Protein AF-A0A1I2TY85-F1 (afdb_monomer)

Foldseek 3Di:
DDPDDDLLQLLLLLQLVVPPDPVPLVVSSLVSLLVQLLLQLLVVVLVVLVVCVVVVHDDPPLPPDPCVVVVSVVSSVVSSVVSQVVYDHSVRSVPDDDDPVSSVSSNVSNVVSVVVSVVVVVVSVVVVVVD

Radius of gyration: 17.18 Å; Cα contacts (8 Å, |Δi|>4): 96; chains: 1; bounding box: 38×29×48 Å

Secondary structure (DSSP, 8-state):
------HHHHHHHHHHHHH--SS-HHHHHHHHHHHHHHHHHHHHHHHHHHHHHHTTPPPP-TTS-THHHHHHHHHHHHHHHHHHHHS--HHHHHH----HHHHHHHHHHHHHHHHHHHHHHHHHHHHHTT-

Mean predicted aligned error: 5.87 Å

Structure (mmCIF, N/CA/C/O backbone):
data_AF-A0A1I2TY85-F1
#
_entry.id   AF-A0A1I2TY85-F1
#
loop_
_atom_site.group_PDB
_atom_site.id
_atom_site.type_symbol
_atom_site.label_atom_id
_atom_site.label_alt_id
_atom_site.label_comp_id
_atom_site.label_asym_id
_atom_site.label_entity_id
_atom_site.label_seq_id
_atom_site.pdbx_PDB_ins_code
_atom_site.Cartn_x
_atom_site.Cartn_y
_atom_site.Cartn_z
_atom_site.occupancy
_atom_site.B_iso_or_equiv
_atom_site.auth_seq_id
_atom_site.auth_comp_id
_atom_site.auth_asym_id
_atom_site.auth_atom_id
_atom_site.pdbx_PDB_model_num
ATOM 1 N N . MET A 1 1 ? 16.298 -5.785 -17.168 1.00 49.59 1 MET A N 1
ATOM 2 C CA . MET A 1 1 ? 15.625 -7.013 -16.697 1.00 49.59 1 MET A CA 1
ATOM 3 C C . MET A 1 1 ? 15.978 -7.204 -15.230 1.00 49.59 1 MET A C 1
ATOM 5 O O . MET A 1 1 ? 17.106 -7.593 -14.942 1.00 49.59 1 MET A O 1
ATOM 9 N N . ILE A 1 2 ? 15.108 -6.792 -14.307 1.00 52.75 2 ILE A N 1
ATOM 10 C CA . ILE A 1 2 ? 15.434 -6.792 -12.871 1.00 52.75 2 ILE A CA 1
ATOM 11 C C . ILE A 1 2 ? 15.099 -8.158 -12.255 1.00 52.75 2 ILE A C 1
ATOM 13 O O . ILE A 1 2 ? 14.057 -8.741 -12.535 1.00 52.75 2 ILE A O 1
ATOM 17 N N . ARG A 1 3 ? 16.049 -8.644 -11.448 1.00 54.44 3 ARG A N 1
ATOM 18 C CA . ARG A 1 3 ? 16.032 -9.851 -10.606 1.00 54.44 3 ARG A CA 1
ATOM 19 C C . ARG A 1 3 ? 14.886 -9.812 -9.584 1.00 54.44 3 ARG A C 1
ATOM 21 O O . ARG A 1 3 ? 14.656 -8.759 -9.004 1.00 54.44 3 ARG A O 1
ATOM 28 N N . ASP A 1 4 ? 14.255 -10.965 -9.349 1.00 71.25 4 ASP A N 1
ATOM 29 C CA . ASP A 1 4 ? 13.349 -11.324 -8.242 1.00 71.25 4 ASP A CA 1
ATOM 30 C C . ASP A 1 4 ? 12.819 -10.161 -7.383 1.00 71.25 4 ASP A C 1
ATOM 32 O O . ASP A 1 4 ? 13.296 -9.900 -6.277 1.00 71.25 4 ASP A O 1
ATOM 36 N N . LEU A 1 5 ? 11.783 -9.480 -7.879 1.00 83.62 5 LEU A N 1
ATOM 37 C CA . LEU A 1 5 ? 11.022 -8.530 -7.071 1.00 83.62 5 LEU A CA 1
ATOM 38 C C . LEU A 1 5 ? 10.302 -9.273 -5.942 1.00 83.62 5 LEU A C 1
ATOM 40 O O . LEU A 1 5 ? 9.689 -10.326 -6.155 1.00 83.62 5 LEU A O 1
ATOM 44 N N . ASN A 1 6 ? 10.304 -8.698 -4.737 1.00 91.69 6 ASN A N 1
ATOM 45 C CA . ASN A 1 6 ? 9.428 -9.198 -3.684 1.00 91.69 6 ASN A CA 1
ATOM 46 C C . ASN A 1 6 ? 7.951 -8.997 -4.092 1.00 91.69 6 ASN A C 1
ATOM 48 O O . ASN A 1 6 ? 7.624 -8.249 -5.015 1.00 91.69 6 ASN A O 1
ATOM 52 N N . LYS A 1 7 ? 7.024 -9.677 -3.408 1.00 93.69 7 LYS A N 1
ATOM 53 C CA . LYS A 1 7 ? 5.601 -9.649 -3.793 1.00 93.69 7 LYS A CA 1
ATOM 54 C C . LYS A 1 7 ? 5.009 -8.236 -3.782 1.00 93.69 7 LYS A C 1
ATOM 56 O O . LYS A 1 7 ? 4.156 -7.951 -4.615 1.00 93.69 7 LYS A O 1
ATOM 61 N N . LEU A 1 8 ? 5.433 -7.378 -2.852 1.00 93.75 8 LEU A N 1
ATOM 62 C CA . LEU A 1 8 ? 4.938 -6.007 -2.739 1.00 93.75 8 LEU A CA 1
ATOM 63 C C . LEU A 1 8 ? 5.457 -5.134 -3.883 1.00 93.75 8 LEU A C 1
ATOM 65 O O . LEU A 1 8 ? 4.660 -4.485 -4.553 1.00 93.75 8 LEU A O 1
ATOM 69 N N . ASP A 1 9 ? 6.753 -5.196 -4.168 1.00 94.44 9 ASP A N 1
ATOM 70 C CA . ASP A 1 9 ? 7.376 -4.495 -5.288 1.00 94.44 9 ASP A CA 1
ATOM 71 C C . ASP A 1 9 ? 6.804 -4.958 -6.628 1.00 94.44 9 ASP A C 1
ATOM 73 O O . ASP A 1 9 ? 6.523 -4.133 -7.492 1.00 94.44 9 ASP A O 1
ATOM 77 N N . LEU A 1 10 ? 6.541 -6.259 -6.785 1.00 95.44 10 LEU A N 1
ATOM 78 C CA . LEU A 1 10 ? 5.891 -6.807 -7.974 1.00 95.44 10 LEU A CA 1
ATOM 79 C C . LEU A 1 10 ? 4.473 -6.245 -8.158 1.00 95.44 10 LEU A C 1
ATOM 81 O O . LEU A 1 10 ? 4.086 -5.883 -9.269 1.00 95.44 10 LEU A O 1
ATOM 85 N N . MET A 1 11 ? 3.693 -6.162 -7.077 1.00 96.50 11 MET A N 1
ATOM 86 C CA . MET A 1 11 ? 2.360 -5.556 -7.105 1.00 96.50 11 MET A CA 1
ATOM 87 C C . MET A 1 11 ? 2.429 -4.065 -7.460 1.00 96.50 11 MET A C 1
ATOM 89 O O . MET A 1 11 ? 1.667 -3.615 -8.316 1.00 96.50 11 MET A O 1
ATOM 93 N N . ILE A 1 12 ? 3.350 -3.315 -6.846 1.00 95.44 12 ILE A N 1
ATOM 94 C CA . ILE A 1 12 ? 3.554 -1.883 -7.104 1.00 95.44 12 ILE A CA 1
ATOM 95 C C . ILE A 1 12 ? 3.975 -1.662 -8.555 1.00 95.44 12 ILE A C 1
ATOM 97 O O . ILE A 1 12 ? 3.338 -0.878 -9.249 1.00 95.44 12 ILE A O 1
ATOM 101 N N . ALA A 1 13 ? 4.987 -2.375 -9.041 1.00 94.81 13 ALA A N 1
ATOM 102 C CA . ALA A 1 13 ? 5.480 -2.251 -10.408 1.00 94.81 13 ALA A CA 1
ATOM 103 C C . ALA A 1 13 ? 4.396 -2.585 -11.443 1.00 94.81 13 ALA A C 1
ATOM 105 O O . ALA A 1 13 ? 4.200 -1.839 -12.401 1.00 94.81 13 ALA A O 1
ATOM 106 N N . ALA A 1 14 ? 3.641 -3.668 -11.234 1.00 94.75 14 ALA A N 1
ATOM 107 C CA . ALA A 1 14 ? 2.577 -4.070 -12.150 1.00 94.75 14 ALA A CA 1
ATOM 108 C C . ALA A 1 14 ? 1.417 -3.063 -12.180 1.00 94.75 14 ALA A C 1
ATOM 110 O O . ALA A 1 14 ? 0.910 -2.739 -13.258 1.00 94.75 14 ALA A O 1
ATOM 111 N N . LEU A 1 15 ? 1.005 -2.549 -11.016 1.00 94.50 15 LEU A N 1
ATOM 112 C CA . LEU A 1 15 ? -0.064 -1.554 -10.918 1.00 94.50 15 LEU A CA 1
ATOM 113 C C . LEU A 1 15 ? 0.385 -0.198 -11.480 1.00 94.50 15 LEU A C 1
ATOM 115 O O . LEU A 1 15 ? -0.373 0.451 -12.200 1.00 94.50 15 LEU A O 1
ATOM 119 N N . TYR A 1 16 ? 1.636 0.182 -11.223 1.00 94.62 16 TYR A N 1
ATOM 120 C CA . TYR A 1 16 ? 2.268 1.353 -11.812 1.00 94.62 16 TYR A CA 1
ATOM 121 C C . TYR A 1 16 ? 2.264 1.264 -13.339 1.00 94.62 16 TYR A C 1
ATOM 123 O O . TYR A 1 16 ? 1.718 2.152 -13.986 1.00 94.62 16 TYR A O 1
ATOM 131 N N . LEU A 1 17 ? 2.784 0.181 -13.928 1.00 92.75 17 LEU A N 1
ATOM 132 C CA . LEU A 1 17 ? 2.822 0.002 -15.386 1.00 92.75 17 LEU A CA 1
ATOM 133 C C . LEU A 1 17 ? 1.424 0.008 -16.012 1.00 92.75 17 LEU A C 1
ATOM 135 O O . LEU A 1 17 ? 1.248 0.529 -17.112 1.00 92.75 17 LEU A O 1
ATOM 139 N N . ARG A 1 18 ? 0.420 -0.520 -15.303 1.00 90.88 18 ARG A N 1
ATOM 140 C CA . ARG A 1 18 ? -0.976 -0.514 -15.753 1.00 90.88 18 ARG A CA 1
ATOM 141 C C . ARG A 1 18 ? -1.561 0.894 -15.868 1.00 90.88 18 ARG A C 1
ATOM 143 O O . ARG A 1 18 ? -2.350 1.143 -16.777 1.00 90.88 18 ARG A O 1
ATOM 150 N N . TYR A 1 19 ? -1.216 1.789 -14.944 1.00 87.81 19 TYR A N 1
ATOM 151 C CA . TYR A 1 19 ? -1.783 3.141 -14.872 1.00 87.81 19 TYR A CA 1
ATOM 152 C C . TYR A 1 19 ? -0.817 4.248 -15.304 1.00 87.81 19 TYR A C 1
ATOM 154 O O . TYR A 1 19 ? -1.215 5.415 -15.328 1.00 87.81 19 TYR A O 1
ATOM 162 N N . ARG A 1 20 ? 0.425 3.906 -15.672 1.00 85.00 20 ARG A N 1
ATOM 163 C CA . ARG A 1 20 ? 1.450 4.859 -16.100 1.00 85.00 20 ARG A CA 1
ATOM 164 C C . ARG A 1 20 ? 0.952 5.649 -17.303 1.00 85.00 20 ARG A C 1
ATOM 166 O O . ARG A 1 20 ? 0.862 5.132 -18.417 1.00 85.00 20 ARG A O 1
ATOM 173 N N . ARG A 1 21 ? 0.704 6.939 -17.095 1.00 76.94 21 ARG A N 1
ATOM 174 C CA . ARG A 1 21 ? 0.578 7.905 -18.192 1.00 76.94 21 ARG A CA 1
ATOM 175 C C . ARG A 1 21 ? 1.980 8.313 -18.643 1.00 76.94 21 ARG A C 1
ATOM 177 O O . ARG A 1 21 ? 2.856 8.485 -17.800 1.00 76.94 21 ARG A O 1
ATOM 184 N N . ARG A 1 22 ? 2.200 8.436 -19.961 1.00 65.62 22 ARG A N 1
ATOM 185 C CA . ARG A 1 22 ? 3.532 8.720 -20.540 1.00 65.62 22 ARG A CA 1
ATOM 186 C C . ARG A 1 22 ? 4.166 9.998 -19.983 1.00 65.62 22 ARG A C 1
ATOM 188 O O . ARG A 1 22 ? 5.370 9.995 -19.763 1.00 65.62 22 ARG A O 1
ATOM 195 N N . ASP A 1 23 ? 3.359 11.015 -19.695 1.00 62.19 23 ASP A N 1
ATOM 196 C CA . ASP A 1 23 ? 3.864 12.339 -19.311 1.00 62.19 23 ASP A CA 1
ATOM 197 C C . ASP A 1 23 ? 3.948 12.546 -17.782 1.00 62.19 23 ASP A C 1
ATOM 199 O O . ASP A 1 23 ? 4.688 13.405 -17.319 1.00 62.19 23 ASP A O 1
ATOM 203 N N . ASP A 1 24 ? 3.293 11.689 -16.983 1.00 80.81 24 ASP A N 1
ATOM 204 C CA . ASP A 1 24 ? 3.123 11.863 -15.528 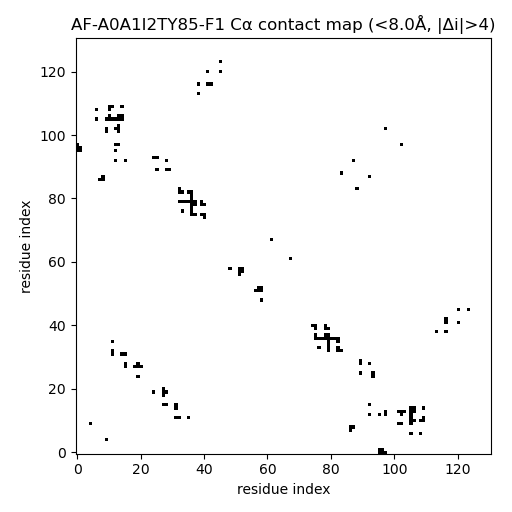1.00 80.81 24 ASP A CA 1
ATOM 205 C C . ASP A 1 24 ? 3.606 10.640 -14.724 1.00 80.81 24 ASP A C 1
ATOM 207 O O . ASP A 1 24 ? 2.888 10.059 -13.895 1.00 80.81 24 ASP A O 1
ATOM 211 N N . HIS A 1 25 ? 4.843 10.208 -14.972 1.00 83.88 25 HIS A N 1
ATOM 212 C CA . HIS A 1 25 ? 5.410 9.027 -14.314 1.00 83.88 25 HIS A CA 1
ATOM 213 C C . HIS A 1 25 ? 5.525 9.187 -12.788 1.00 83.88 25 HIS A C 1
ATOM 215 O O . HIS A 1 25 ? 5.158 8.265 -12.059 1.00 83.88 25 HIS A O 1
ATOM 221 N N . TRP A 1 26 ? 5.955 10.359 -12.300 1.00 87.12 26 TRP A N 1
ATOM 222 C CA . TRP A 1 26 ? 6.046 10.660 -10.862 1.00 87.12 26 TRP A CA 1
ATOM 223 C C . TRP A 1 26 ? 4.692 10.564 -10.176 1.00 87.12 26 TRP A C 1
ATOM 225 O O . TRP A 1 26 ? 4.560 9.909 -9.145 1.00 87.12 26 TRP A O 1
ATOM 235 N N . LEU A 1 27 ? 3.673 11.181 -10.774 1.00 89.56 27 LEU A N 1
ATOM 236 C CA . LEU A 1 27 ? 2.329 11.192 -10.216 1.00 89.56 27 LEU A CA 1
ATOM 237 C C . LEU A 1 27 ? 1.741 9.775 -10.195 1.00 89.56 27 LEU A C 1
ATOM 239 O O . LEU A 1 27 ? 1.167 9.357 -9.193 1.00 89.56 27 LEU A O 1
ATOM 243 N N . SER A 1 28 ? 1.952 8.999 -11.262 1.00 91.12 28 SER A N 1
ATOM 244 C CA . SER A 1 28 ? 1.509 7.600 -11.340 1.00 91.12 28 SER A CA 1
ATOM 245 C C . SER A 1 28 ? 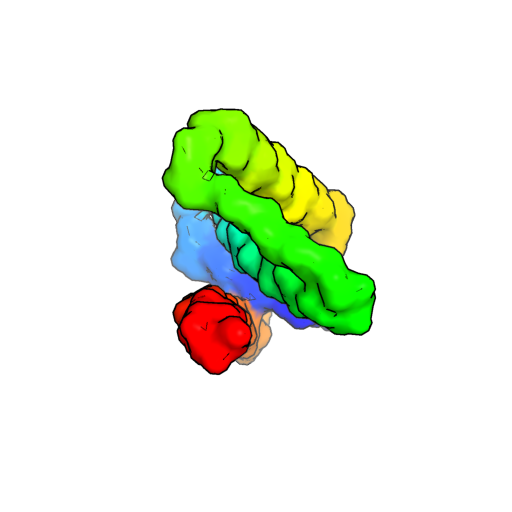2.178 6.725 -10.269 1.00 91.12 28 SER A C 1
ATOM 247 O O . SER A 1 28 ? 1.509 5.921 -9.615 1.00 91.12 28 SER A O 1
ATOM 249 N N . ALA A 1 29 ? 3.487 6.895 -10.049 1.00 91.69 29 ALA A N 1
ATOM 250 C CA . ALA A 1 29 ? 4.231 6.178 -9.013 1.00 91.69 29 ALA A CA 1
ATOM 251 C C . ALA A 1 29 ? 3.774 6.584 -7.604 1.00 91.69 29 ALA A C 1
ATOM 253 O O . ALA A 1 29 ? 3.538 5.718 -6.758 1.00 91.69 29 ALA A O 1
ATOM 254 N N . PHE A 1 30 ? 3.571 7.885 -7.377 1.00 93.06 30 PHE A N 1
ATOM 255 C CA . PHE A 1 30 ? 3.037 8.422 -6.130 1.00 93.06 30 PHE A CA 1
ATOM 256 C C . PHE A 1 30 ? 1.669 7.821 -5.798 1.00 93.06 30 PHE A C 1
ATOM 258 O O . PHE A 1 30 ? 1.513 7.230 -4.731 1.00 93.06 30 PHE A O 1
ATOM 265 N N . TRP A 1 31 ? 0.703 7.884 -6.722 1.00 93.12 31 TRP A N 1
ATOM 266 C CA . TRP A 1 31 ? -0.637 7.327 -6.504 1.00 93.12 31 TRP A CA 1
ATOM 267 C C . TRP A 1 31 ? -0.617 5.821 -6.274 1.00 93.12 31 TRP A C 1
ATOM 269 O O . TRP A 1 31 ? -1.343 5.324 -5.416 1.00 93.12 31 TRP A O 1
ATOM 279 N N . THR A 1 32 ? 0.236 5.095 -6.997 1.00 94.62 32 THR A N 1
ATOM 280 C CA . THR A 1 32 ? 0.379 3.647 -6.818 1.00 94.62 32 THR A CA 1
ATOM 281 C C . THR A 1 32 ? 0.861 3.321 -5.407 1.00 94.62 32 THR A C 1
ATOM 283 O O . THR A 1 32 ? 0.247 2.507 -4.717 1.00 94.62 32 THR A O 1
ATOM 286 N N . LYS A 1 33 ? 1.922 3.982 -4.931 1.00 95.38 33 LYS A N 1
ATOM 287 C CA . LYS A 1 33 ? 2.415 3.770 -3.564 1.00 95.38 33 LYS A CA 1
ATOM 288 C C . LYS A 1 33 ? 1.411 4.233 -2.510 1.00 95.38 33 LYS A C 1
ATOM 290 O O . LYS A 1 33 ? 1.214 3.535 -1.520 1.00 95.38 33 LYS A O 1
ATOM 295 N N . LEU A 1 34 ? 0.739 5.361 -2.737 1.00 95.12 34 LEU A N 1
ATOM 296 C CA . LEU A 1 34 ? -0.280 5.889 -1.832 1.00 95.12 34 LEU A CA 1
ATOM 297 C C . LEU A 1 34 ? -1.481 4.936 -1.706 1.00 95.12 34 LEU A C 1
ATOM 299 O O . LEU A 1 34 ? -2.017 4.768 -0.610 1.00 95.12 34 LEU A O 1
ATOM 303 N N . PHE A 1 35 ? -1.857 4.256 -2.791 1.00 95.94 35 PHE A N 1
ATOM 304 C CA . PHE A 1 35 ? -2.868 3.199 -2.783 1.00 95.94 35 PHE A CA 1
ATOM 305 C C . PHE A 1 35 ? -2.456 2.011 -1.902 1.00 95.94 35 PHE A C 1
ATOM 307 O O . PHE A 1 35 ? -3.230 1.590 -1.045 1.00 95.94 35 PHE A O 1
ATOM 314 N N . PHE A 1 36 ? -1.227 1.501 -2.029 1.00 96.38 36 PHE A N 1
ATOM 315 C CA . PHE A 1 36 ? -0.745 0.454 -1.115 1.00 96.38 36 PHE A CA 1
ATOM 316 C C . PHE A 1 36 ? -0.595 0.959 0.325 1.00 96.38 36 PHE A C 1
ATOM 318 O O . PHE A 1 36 ? -0.832 0.196 1.258 1.00 96.38 36 PHE A O 1
ATOM 325 N N . GLY A 1 37 ? -0.286 2.244 0.515 1.00 96.19 37 GLY A N 1
ATOM 326 C CA . GLY A 1 37 ? -0.335 2.907 1.817 1.00 96.19 37 GLY A CA 1
ATOM 327 C C . GLY A 1 37 ? -1.734 2.882 2.432 1.00 96.19 37 GLY A C 1
ATOM 328 O O . GLY A 1 37 ? -1.870 2.587 3.614 1.00 96.19 37 GLY A O 1
ATOM 329 N N . PHE A 1 38 ? -2.779 3.111 1.630 1.00 95.19 38 PHE A N 1
ATOM 330 C CA . PHE A 1 38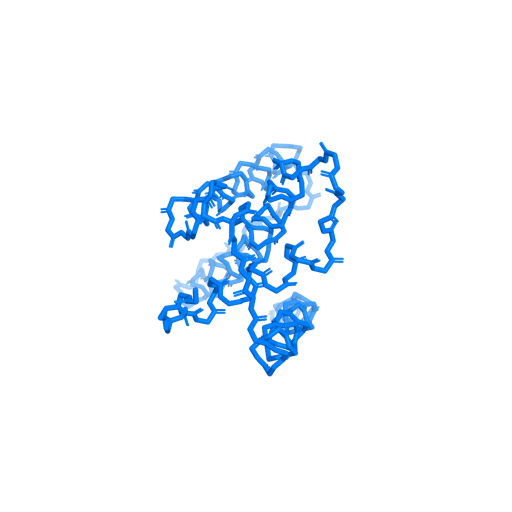 ? -4.171 3.012 2.079 1.00 95.19 38 PHE A CA 1
ATOM 331 C C . PHE A 1 38 ? -4.511 1.585 2.515 1.00 95.19 38 PHE A C 1
ATOM 333 O O . PHE A 1 38 ? -5.040 1.382 3.605 1.00 95.19 38 PHE A O 1
ATOM 340 N N . LEU A 1 39 ? -4.154 0.584 1.701 1.00 95.38 39 LEU A N 1
ATOM 341 C CA . LEU A 1 39 ? -4.357 -0.818 2.071 1.00 95.38 39 LEU A CA 1
ATOM 342 C C . LEU A 1 39 ? -3.608 -1.158 3.368 1.00 95.38 39 LEU A C 1
ATOM 344 O O . LEU A 1 39 ? -4.188 -1.767 4.262 1.00 95.38 39 LEU A O 1
ATOM 348 N N . GLY A 1 40 ? -2.351 -0.727 3.494 1.00 93.94 40 GLY A N 1
ATOM 349 C CA . GLY A 1 40 ? -1.543 -0.919 4.697 1.00 93.94 40 GLY A CA 1
ATOM 350 C C . GLY A 1 40 ? -2.176 -0.308 5.947 1.00 93.94 40 GLY A C 1
ATOM 351 O O . GLY A 1 40 ? -2.237 -0.984 6.969 1.00 93.94 40 GLY A O 1
ATOM 352 N N . MET A 1 41 ? -2.707 0.914 5.843 1.00 94.38 41 MET A N 1
ATOM 353 C CA . MET A 1 41 ? -3.430 1.594 6.924 1.00 94.38 41 MET A CA 1
ATOM 354 C C . MET A 1 41 ? -4.665 0.803 7.377 1.00 94.38 41 MET A C 1
ATOM 356 O O . MET A 1 41 ? -4.927 0.691 8.571 1.00 94.38 41 MET A O 1
ATOM 360 N N . VAL A 1 42 ? -5.436 0.243 6.440 1.00 91.75 42 VAL A N 1
ATOM 361 C CA . VAL A 1 42 ? -6.610 -0.575 6.785 1.00 91.75 42 VAL A CA 1
ATOM 362 C C . VAL A 1 42 ? -6.190 -1.818 7.570 1.00 91.75 42 VAL A C 1
ATOM 364 O O . VAL A 1 42 ? -6.780 -2.128 8.601 1.00 91.75 42 VAL A O 1
ATOM 367 N N . TRP A 1 43 ? -5.142 -2.510 7.124 1.00 92.50 43 TRP A N 1
ATOM 368 C CA . TRP A 1 43 ? -4.646 -3.700 7.816 1.00 92.50 43 TRP A CA 1
ATOM 369 C C . TRP A 1 43 ? -4.078 -3.390 9.201 1.00 92.50 43 TRP A C 1
ATOM 371 O O . TRP A 1 43 ? -4.378 -4.112 10.151 1.00 92.50 43 TRP A O 1
ATOM 381 N N . SER A 1 44 ? -3.286 -2.326 9.346 1.00 91.75 44 SER A N 1
ATOM 382 C CA . SER A 1 44 ? -2.775 -1.907 10.654 1.00 91.75 44 SER A CA 1
ATOM 383 C C . SER A 1 44 ? -3.902 -1.476 11.590 1.00 91.75 44 SER A C 1
ATOM 385 O O . SER A 1 44 ? -3.839 -1.774 12.780 1.00 91.75 44 SER A O 1
ATOM 387 N N . TRP A 1 45 ? -4.959 -0.850 11.064 1.00 87.94 45 TRP A N 1
ATOM 388 C CA . TRP A 1 45 ? -6.160 -0.535 11.833 1.00 87.94 45 TRP A CA 1
ATOM 389 C C . TRP A 1 45 ? -6.874 -1.795 12.336 1.00 87.94 45 TRP A C 1
ATOM 391 O O . TRP A 1 45 ? -7.136 -1.907 13.531 1.00 87.94 45 TRP A O 1
ATOM 401 N N . CYS A 1 46 ? -7.121 -2.781 11.467 1.00 87.44 46 CYS A N 1
ATOM 402 C CA . CYS A 1 46 ? -7.720 -4.055 11.878 1.00 87.44 46 CYS A CA 1
ATOM 403 C C . CYS A 1 46 ? -6.875 -4.769 12.946 1.00 87.44 46 CYS A C 1
ATOM 405 O O . CYS A 1 46 ? -7.417 -5.274 13.926 1.00 87.44 46 CYS A O 1
ATOM 407 N N . LEU A 1 47 ? -5.546 -4.781 12.791 1.00 88.94 47 LEU A N 1
ATOM 408 C CA . LEU A 1 47 ? -4.638 -5.355 13.787 1.00 88.94 47 LEU A CA 1
ATOM 409 C C . LEU A 1 47 ? -4.697 -4.606 15.121 1.00 88.94 47 LEU A C 1
ATOM 411 O O . LEU A 1 47 ? -4.680 -5.243 16.174 1.00 88.94 47 LEU A O 1
ATOM 415 N N . PHE A 1 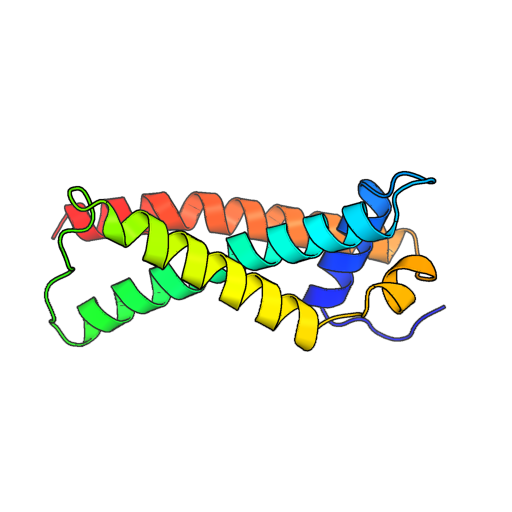48 ? -4.797 -3.276 15.089 1.00 87.69 48 PHE A N 1
ATOM 416 C CA . PHE A 1 48 ? -4.965 -2.466 16.291 1.00 87.69 48 PHE A CA 1
ATOM 417 C C . PHE A 1 48 ? -6.269 -2.825 17.015 1.00 87.69 48 PHE A C 1
ATOM 419 O O . PHE A 1 48 ? -6.227 -3.167 18.196 1.00 87.69 48 PHE A O 1
ATOM 426 N N . GLU A 1 49 ? -7.402 -2.863 16.310 1.00 83.38 49 GLU A N 1
ATOM 427 C CA . GLU A 1 49 ? -8.693 -3.254 16.895 1.00 83.38 49 GLU A CA 1
ATOM 428 C C . GLU A 1 49 ? -8.659 -4.666 17.494 1.00 83.38 49 GLU A C 1
ATOM 430 O O . GLU A 1 49 ? -9.099 -4.874 18.625 1.00 83.38 49 GLU A O 1
ATOM 435 N N . TRP A 1 50 ? -8.083 -5.635 16.781 1.00 84.38 50 TRP A N 1
ATOM 436 C CA . TRP A 1 50 ? -7.941 -7.002 17.287 1.00 84.38 50 TRP A CA 1
ATOM 437 C C . TRP A 1 50 ? -7.007 -7.089 18.494 1.00 84.38 50 TRP A C 1
ATOM 439 O O . TRP A 1 50 ? -7.261 -7.868 19.408 1.00 84.38 50 TRP A O 1
ATOM 449 N N . SER A 1 51 ? -5.940 -6.291 18.537 1.00 87.94 51 SER A N 1
ATOM 450 C CA . SER A 1 51 ? -5.039 -6.268 19.691 1.00 87.94 51 SER A CA 1
ATOM 451 C C . SER A 1 51 ? -5.698 -5.673 20.933 1.00 87.94 51 SER A C 1
ATOM 453 O O . SER A 1 51 ? -5.565 -6.275 21.995 1.00 87.94 51 SER A O 1
ATOM 455 N N . LEU A 1 52 ? -6.462 -4.576 20.803 1.00 85.75 52 LEU A N 1
ATOM 456 C CA . LEU A 1 52 ? -7.277 -4.014 21.890 1.00 85.75 52 LEU A CA 1
ATOM 457 C C . LEU A 1 52 ? -8.267 -5.044 22.434 1.00 85.75 52 LEU A C 1
ATOM 459 O O . LEU A 1 52 ? -8.401 -5.196 23.649 1.00 85.75 52 LEU A O 1
ATOM 463 N N . TYR A 1 53 ? -8.903 -5.790 21.530 1.00 80.44 53 TYR A N 1
ATOM 464 C CA . TYR A 1 53 ? -9.803 -6.871 21.900 1.00 80.44 53 TYR A CA 1
ATOM 465 C C . TYR A 1 53 ? -9.099 -7.957 22.724 1.00 80.44 53 TYR A C 1
ATOM 467 O O . TYR A 1 53 ? -9.572 -8.324 23.797 1.00 80.44 53 TYR A O 1
ATOM 475 N N . LEU A 1 54 ? -7.944 -8.447 22.261 1.00 85.25 54 LEU A N 1
ATOM 476 C CA . LEU A 1 54 ? -7.201 -9.517 22.938 1.00 85.25 54 LEU A CA 1
ATOM 477 C C . LEU A 1 54 ? -6.745 -9.138 24.354 1.00 85.25 54 LEU A C 1
ATOM 479 O O . LEU A 1 54 ? -6.606 -10.017 25.202 1.00 85.25 54 LEU A O 1
ATOM 483 N N . ILE A 1 55 ? -6.520 -7.849 24.617 1.00 90.38 55 ILE A N 1
ATOM 484 C CA . ILE A 1 55 ? -6.143 -7.335 25.943 1.00 90.38 55 ILE A CA 1
ATOM 485 C C . ILE A 1 55 ? -7.345 -6.871 26.781 1.00 90.38 55 ILE A C 1
ATOM 487 O O . ILE A 1 55 ? -7.154 -6.396 27.899 1.00 90.38 55 ILE A O 1
ATOM 491 N N . GLY A 1 56 ? -8.573 -7.009 26.268 1.00 83.50 56 GLY A N 1
ATOM 492 C CA . GLY A 1 56 ? -9.804 -6.643 26.971 1.00 83.50 56 GLY A CA 1
ATOM 493 C C . GLY A 1 56 ? -10.008 -5.137 27.152 1.00 83.50 56 GLY A C 1
ATOM 494 O O . GLY A 1 56 ? -10.724 -4.732 28.068 1.00 83.50 56 GLY A O 1
ATOM 495 N N . LEU A 1 57 ? -9.376 -4.298 26.321 1.00 81.56 57 LEU A N 1
ATOM 496 C CA . LEU A 1 57 ? -9.599 -2.852 26.347 1.00 81.56 57 LEU A CA 1
ATOM 497 C C . LEU A 1 57 ? -10.808 -2.470 25.481 1.00 81.56 57 LEU A C 1
ATOM 499 O O . LEU A 1 57 ? -10.968 -3.006 24.381 1.00 81.56 57 LEU A O 1
ATOM 503 N N . PRO A 1 58 ? -11.645 -1.520 25.938 1.00 73.75 58 PRO A N 1
ATOM 504 C CA . PRO A 1 58 ? -12.777 -1.048 25.156 1.00 73.75 58 PRO A CA 1
ATOM 505 C C . PRO A 1 58 ? -12.298 -0.357 23.876 1.00 73.75 58 PRO A C 1
ATOM 507 O O . PRO A 1 58 ? -11.306 0.380 23.875 1.00 73.75 58 PRO A O 1
ATOM 510 N N . ARG A 1 59 ? -13.0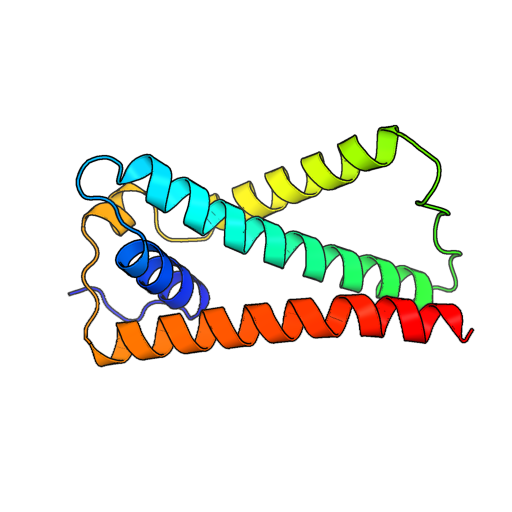28 -0.581 22.779 1.00 69.25 59 ARG A N 1
ATOM 511 C CA . ARG A 1 59 ? -12.807 0.140 21.525 1.00 69.25 59 ARG A CA 1
ATOM 512 C C . ARG A 1 59 ? -13.140 1.619 21.752 1.00 69.25 59 ARG A C 1
ATOM 514 O O . ARG A 1 59 ? -14.198 1.910 22.306 1.00 69.25 59 ARG A O 1
ATOM 521 N N . PRO A 1 60 ? -12.295 2.556 21.310 1.00 67.31 60 PRO A N 1
ATOM 522 C CA . PRO A 1 60 ? -12.668 3.961 21.349 1.00 67.31 60 PRO A CA 1
ATOM 523 C C . PRO A 1 60 ? -13.868 4.222 20.422 1.00 67.31 60 PRO A C 1
ATOM 525 O O . PRO A 1 60 ? -13.955 3.667 19.325 1.00 67.31 60 PRO A O 1
ATOM 528 N N . GLU A 1 61 ? -14.814 5.053 20.851 1.00 64.19 61 GLU A N 1
ATOM 529 C CA . GLU A 1 61 ? -15.998 5.395 20.056 1.00 64.19 61 GLU A CA 1
ATOM 530 C C . GLU A 1 61 ? -15.629 6.402 18.960 1.00 64.19 61 GLU A C 1
ATOM 532 O O . GLU A 1 61 ? -15.661 7.617 19.132 1.00 64.19 61 GLU A O 1
ATOM 537 N N . PHE A 1 62 ? -15.237 5.878 17.802 1.00 60.19 62 PHE A N 1
ATOM 538 C CA . PHE A 1 62 ? -14.603 6.665 16.746 1.00 60.19 62 PHE A CA 1
ATOM 539 C C . PHE A 1 62 ? -15.565 7.428 15.806 1.00 60.19 62 PHE A C 1
ATOM 541 O O . PHE A 1 62 ? -15.137 8.035 14.826 1.00 60.19 62 PHE A O 1
ATOM 548 N N . ILE A 1 63 ? -16.877 7.382 16.033 1.00 57.44 63 ILE A N 1
ATOM 549 C CA . ILE A 1 63 ? -17.862 7.834 15.030 1.00 57.44 63 ILE A CA 1
ATOM 550 C C . ILE A 1 63 ? -18.161 9.343 15.132 1.00 57.44 63 ILE A C 1
ATOM 552 O O . ILE A 1 63 ? -18.684 9.931 14.186 1.00 57.44 63 ILE A O 1
ATOM 556 N N . HIS A 1 64 ? -17.794 10.007 16.233 1.00 57.38 64 HIS A N 1
ATOM 557 C CA . HIS A 1 64 ? -18.330 11.339 16.543 1.00 57.38 64 HIS A CA 1
ATOM 558 C C . HIS A 1 64 ? -17.323 12.488 16.578 1.00 57.38 64 HIS A C 1
ATOM 560 O O . HIS A 1 64 ? -17.745 13.632 16.750 1.00 57.38 64 HIS A O 1
ATOM 566 N N . GLU A 1 65 ? -16.025 12.242 16.370 1.00 63.81 65 GLU A N 1
ATOM 567 C CA . GLU A 1 65 ? -15.024 13.270 16.663 1.00 63.81 65 GLU A CA 1
ATOM 568 C C . GLU A 1 65 ? -14.157 13.667 15.450 1.00 63.81 65 GLU A C 1
ATOM 570 O O . GLU A 1 65 ? -13.448 12.838 14.877 1.00 63.81 65 GLU A O 1
ATOM 575 N N . PRO A 1 66 ? -14.156 14.955 15.043 1.00 70.44 66 PRO A N 1
ATOM 576 C CA . PRO A 1 66 ? -13.471 15.421 13.833 1.00 70.44 66 PRO A CA 1
ATOM 577 C C . PRO A 1 66 ? -11.945 15.258 13.874 1.00 70.44 66 PRO A C 1
ATOM 579 O O . PRO A 1 66 ? -11.308 15.224 12.822 1.00 70.44 66 PRO A O 1
ATOM 582 N N . TYR A 1 67 ? -11.340 15.100 15.056 1.00 70.75 67 TYR A N 1
ATOM 583 C CA . TYR A 1 67 ? -9.906 14.813 15.164 1.00 70.75 67 TYR A CA 1
ATOM 584 C C . TYR A 1 67 ? -9.535 13.435 14.592 1.00 70.75 67 TYR A C 1
ATOM 586 O O . TYR A 1 67 ? -8.384 13.215 14.209 1.00 70.75 67 TYR A O 1
ATOM 594 N N . LEU A 1 68 ? -10.496 12.515 14.472 1.00 74.31 68 LEU A N 1
ATOM 595 C CA . LEU A 1 68 ? -10.259 11.169 13.950 1.00 74.31 68 LEU A CA 1
ATOM 596 C C . LEU A 1 68 ? -9.989 11.157 12.463 1.00 74.31 68 LEU A C 1
ATOM 598 O O . LEU A 1 68 ? -9.185 10.357 11.995 1.00 74.31 68 LEU A O 1
ATOM 602 N N . ILE A 1 69 ? -10.571 12.106 11.738 1.00 78.62 69 ILE A N 1
ATOM 603 C CA . ILE A 1 69 ? -10.219 12.351 10.345 1.00 78.62 69 ILE A CA 1
ATOM 604 C C . ILE A 1 69 ? -8.715 12.648 10.254 1.00 78.62 69 ILE A C 1
ATOM 606 O O . ILE A 1 69 ? -8.018 12.057 9.433 1.00 78.62 69 ILE A O 1
ATOM 610 N N . GLY A 1 70 ? -8.192 13.486 11.157 1.00 83.56 70 GLY A N 1
ATOM 611 C CA . GLY A 1 70 ? -6.762 13.784 11.254 1.00 83.56 70 GLY A CA 1
ATOM 612 C C . GLY A 1 70 ? -5.903 12.554 11.558 1.00 83.56 70 GLY A C 1
ATOM 613 O O . GLY A 1 70 ? -4.870 12.368 10.920 1.00 83.56 70 GLY A O 1
ATOM 614 N N . ILE A 1 71 ? -6.341 11.682 12.472 1.00 86.00 71 ILE A N 1
ATOM 615 C CA . ILE A 1 71 ? -5.636 10.430 12.802 1.00 86.00 71 ILE A CA 1
ATOM 616 C C . ILE A 1 71 ? -5.636 9.467 11.611 1.00 86.00 71 ILE A C 1
ATOM 618 O O . ILE A 1 71 ? -4.590 8.910 11.286 1.00 86.00 71 ILE A O 1
ATOM 622 N N . VAL A 1 72 ? -6.769 9.305 10.924 1.00 86.94 72 VAL A N 1
ATOM 623 C CA . VAL A 1 72 ? -6.882 8.457 9.728 1.00 86.94 72 VAL A CA 1
ATOM 624 C C . VAL A 1 72 ? -5.977 8.978 8.614 1.00 86.94 72 VAL A C 1
ATOM 626 O O . VAL A 1 72 ? -5.183 8.212 8.073 1.00 86.94 72 VAL A O 1
ATOM 629 N N . TYR A 1 73 ? -6.015 10.277 8.304 1.00 89.19 73 TYR A N 1
ATOM 630 C CA . TYR A 1 73 ? -5.116 10.857 7.301 1.00 89.19 73 TYR A CA 1
ATOM 631 C C . TYR A 1 73 ? -3.646 10.750 7.713 1.00 89.19 73 TYR A C 1
ATOM 633 O O . TYR A 1 73 ? -2.808 10.399 6.885 1.00 89.19 73 TYR A O 1
ATOM 641 N N . GLY A 1 74 ? -3.325 11.004 8.983 1.00 91.81 74 GLY A N 1
ATOM 642 C CA . GLY A 1 74 ? -1.970 10.860 9.510 1.00 91.81 74 GLY A CA 1
ATOM 643 C C . GLY A 1 74 ? -1.454 9.428 9.381 1.00 91.81 74 GLY A C 1
ATOM 644 O O . GLY A 1 74 ? -0.337 9.215 8.911 1.00 91.81 74 GLY A O 1
ATOM 645 N N . HIS A 1 75 ? -2.286 8.442 9.717 1.00 93.44 75 HIS A N 1
ATOM 646 C CA . HIS A 1 75 ? -1.955 7.028 9.578 1.00 93.44 75 HIS A CA 1
ATOM 647 C C . HIS A 1 75 ? -1.815 6.630 8.106 1.00 93.44 75 HIS A C 1
ATOM 649 O O . HIS A 1 75 ? -0.850 5.959 7.755 1.00 93.44 75 HIS A O 1
ATOM 655 N N . TRP A 1 76 ? -2.696 7.105 7.223 1.00 94.94 76 TRP A N 1
ATOM 656 C CA . TRP A 1 76 ? -2.577 6.853 5.788 1.00 94.94 76 TRP A CA 1
ATOM 657 C C . TRP A 1 76 ? -1.264 7.396 5.218 1.00 94.94 76 TRP A C 1
ATOM 659 O O . TRP A 1 76 ? -0.548 6.672 4.522 1.00 94.94 76 TRP A O 1
ATOM 669 N N . ILE A 1 77 ? -0.920 8.647 5.537 1.00 94.56 77 ILE A N 1
ATOM 670 C CA . ILE A 1 77 ? 0.327 9.279 5.091 1.00 94.56 77 ILE A CA 1
ATOM 671 C C . ILE A 1 77 ? 1.528 8.509 5.639 1.00 94.56 77 ILE A C 1
ATOM 673 O O . ILE A 1 77 ? 2.452 8.217 4.881 1.00 94.56 77 ILE A O 1
ATOM 677 N N . LEU A 1 78 ? 1.505 8.123 6.918 1.00 95.88 78 LEU A N 1
ATOM 678 C CA . LEU A 1 78 ? 2.566 7.326 7.530 1.00 95.88 78 LEU A CA 1
ATOM 679 C C . LEU A 1 78 ? 2.718 5.965 6.838 1.00 95.88 78 LEU A C 1
ATOM 681 O O . LEU A 1 78 ? 3.832 5.578 6.491 1.00 95.88 78 LEU A O 1
ATOM 685 N N . SER A 1 79 ? 1.620 5.257 6.575 1.00 96.25 79 SER A N 1
ATOM 686 C CA . SER A 1 79 ? 1.643 3.990 5.842 1.00 96.25 79 SER A CA 1
ATOM 687 C C . SER A 1 79 ? 2.162 4.176 4.416 1.00 96.25 79 SER A C 1
ATOM 689 O O . SER A 1 79 ? 2.998 3.398 3.966 1.00 96.25 79 SER A O 1
ATOM 691 N N . GLY A 1 80 ? 1.736 5.226 3.712 1.00 95.31 80 GLY A N 1
ATOM 692 C CA . GLY A 1 80 ? 2.253 5.573 2.386 1.00 95.31 80 GLY A CA 1
ATOM 693 C C . GLY A 1 80 ? 3.749 5.893 2.399 1.00 95.31 80 GLY A C 1
ATOM 694 O O . GLY A 1 80 ? 4.476 5.465 1.505 1.00 95.31 80 GLY A O 1
ATOM 695 N N . PHE A 1 81 ? 4.227 6.580 3.436 1.00 94.94 81 PHE A N 1
ATOM 696 C CA . PHE A 1 81 ? 5.640 6.885 3.640 1.00 94.94 81 PHE A CA 1
ATOM 697 C C . PHE A 1 81 ? 6.469 5.627 3.924 1.00 94.94 81 PHE A C 1
ATOM 699 O O . PHE A 1 81 ? 7.521 5.441 3.314 1.00 94.94 81 PHE A O 1
ATOM 706 N N . ILE A 1 82 ? 5.969 4.720 4.770 1.00 95.69 82 ILE A N 1
ATOM 707 C CA . ILE A 1 82 ? 6.577 3.403 5.014 1.00 95.69 82 ILE A CA 1
ATOM 708 C C . ILE A 1 82 ? 6.674 2.630 3.696 1.00 95.69 82 ILE A C 1
ATOM 710 O O . ILE A 1 82 ? 7.758 2.181 3.330 1.00 95.69 82 ILE A O 1
ATOM 714 N N . ILE A 1 83 ? 5.579 2.535 2.933 1.00 96.00 83 ILE A N 1
ATOM 715 C CA . ILE A 1 83 ? 5.607 1.910 1.606 1.00 96.00 83 ILE A CA 1
ATOM 716 C C . ILE A 1 83 ? 6.659 2.592 0.736 1.00 96.00 83 ILE A C 1
ATOM 718 O O . ILE A 1 83 ? 7.452 1.903 0.108 1.00 96.00 83 ILE A O 1
ATOM 722 N N . HIS A 1 84 ? 6.731 3.922 0.716 1.00 94.50 84 HIS A N 1
ATOM 723 C CA . HIS A 1 84 ? 7.719 4.632 -0.086 1.00 94.50 84 HIS A CA 1
ATOM 724 C C . HIS A 1 84 ? 9.168 4.280 0.272 1.00 94.50 84 HIS A C 1
ATOM 726 O O . HIS A 1 84 ? 9.937 4.035 -0.654 1.00 94.50 84 HIS A O 1
ATOM 732 N N . ILE A 1 85 ? 9.508 4.209 1.562 1.00 94.25 85 ILE A N 1
ATOM 733 C CA . ILE A 1 85 ? 10.858 3.887 2.050 1.00 94.25 85 ILE A CA 1
ATOM 734 C C . ILE A 1 85 ? 11.245 2.433 1.776 1.00 94.25 85 ILE A C 1
ATOM 736 O O . ILE A 1 85 ? 12.384 2.163 1.405 1.00 94.25 85 ILE A O 1
ATOM 740 N N . PHE A 1 86 ? 10.325 1.491 1.985 1.00 93.94 86 PHE A N 1
ATOM 741 C CA . PHE A 1 86 ? 10.635 0.058 1.961 1.00 93.94 86 PHE A CA 1
ATOM 742 C C . PHE A 1 86 ? 10.400 -0.615 0.598 1.00 93.94 86 PHE A C 1
ATOM 744 O O . PHE A 1 86 ? 10.502 -1.836 0.504 1.00 93.94 86 PHE A O 1
ATOM 751 N N . THR A 1 87 ? 10.073 0.148 -0.450 1.00 94.31 87 THR A N 1
ATOM 752 C CA . THR A 1 87 ? 9.781 -0.374 -1.802 1.00 94.31 87 THR A CA 1
ATOM 753 C C . THR A 1 87 ? 10.508 0.421 -2.882 1.00 94.31 87 THR A C 1
ATOM 755 O O . THR A 1 87 ? 10.997 1.521 -2.619 1.00 94.31 87 THR A O 1
ATOM 758 N N . LEU A 1 88 ? 10.515 -0.102 -4.112 1.00 91.44 88 LEU A N 1
ATOM 759 C CA . LEU A 1 88 ? 11.159 0.488 -5.304 1.00 91.44 88 LEU A CA 1
ATOM 760 C C . LEU A 1 88 ? 11.056 2.014 -5.387 1.00 91.44 88 LEU A C 1
ATOM 762 O O . LEU A 1 88 ? 9.951 2.555 -5.308 1.00 91.44 88 LEU A O 1
ATOM 766 N N . SER A 1 89 ? 12.162 2.726 -5.605 1.00 91.81 89 SER A N 1
ATOM 767 C CA . SER A 1 89 ? 12.127 4.186 -5.744 1.00 91.81 89 SER A CA 1
ATOM 768 C C . SER A 1 89 ? 11.306 4.627 -6.969 1.00 91.81 89 SER A C 1
ATOM 770 O O . SER A 1 89 ? 10.959 3.834 -7.846 1.00 91.81 89 SER A O 1
ATOM 772 N N . PHE A 1 90 ? 10.955 5.914 -7.046 1.00 91.00 90 PHE A N 1
ATOM 773 C CA . PHE A 1 90 ? 10.246 6.432 -8.224 1.00 91.00 90 PHE A CA 1
ATOM 774 C C . PHE A 1 90 ? 11.097 6.366 -9.497 1.00 91.00 90 PHE A C 1
ATOM 776 O O . PHE A 1 90 ? 10.555 6.150 -10.580 1.00 91.00 90 PHE A O 1
ATOM 783 N N . GLU A 1 91 ? 12.416 6.496 -9.360 1.00 89.50 91 GLU A N 1
ATOM 784 C CA . GLU A 1 91 ? 13.365 6.333 -10.457 1.00 89.50 91 GLU A CA 1
ATOM 785 C C . GLU A 1 91 ? 13.418 4.872 -10.927 1.00 89.50 91 GLU A C 1
ATOM 787 O O . GLU A 1 91 ? 13.283 4.613 -12.126 1.00 89.50 91 GLU A O 1
ATOM 792 N N . ASP A 1 92 ? 13.469 3.915 -9.993 1.00 90.50 92 ASP A N 1
ATOM 793 C CA . ASP A 1 92 ? 13.413 2.482 -10.315 1.00 90.50 92 ASP A CA 1
ATOM 794 C C . ASP A 1 92 ? 12.121 2.138 -11.062 1.00 90.50 92 ASP A C 1
ATOM 796 O O . ASP A 1 92 ? 12.153 1.457 -12.083 1.00 90.50 92 ASP A O 1
ATOM 800 N N . LEU A 1 93 ? 10.977 2.663 -10.607 1.00 89.81 93 LEU A N 1
ATOM 801 C CA . LEU A 1 93 ? 9.695 2.469 -11.287 1.00 89.81 93 LEU A CA 1
ATOM 802 C C . LEU A 1 93 ? 9.679 3.082 -12.691 1.00 89.81 93 LEU A C 1
ATOM 804 O O . LEU A 1 93 ? 9.073 2.513 -13.591 1.00 89.81 93 LEU A O 1
ATOM 808 N N . SER A 1 94 ? 10.345 4.213 -12.920 1.00 87.81 94 SER A N 1
ATOM 809 C CA . SER A 1 94 ? 10.357 4.853 -14.244 1.00 87.81 94 SER A CA 1
ATOM 810 C C . SER A 1 94 ? 11.044 4.005 -15.321 1.00 87.81 94 SER A C 1
ATOM 812 O O . SER A 1 94 ? 10.640 4.040 -16.486 1.00 87.81 94 SER A O 1
ATOM 814 N N . THR A 1 95 ? 12.035 3.210 -14.914 1.00 89.69 95 THR A N 1
ATOM 815 C CA . THR A 1 95 ? 12.854 2.365 -15.793 1.00 89.69 95 THR A CA 1
ATOM 816 C C . THR A 1 95 ? 12.465 0.888 -15.742 1.00 89.69 95 THR A C 1
ATOM 818 O O . THR A 1 95 ? 13.049 0.075 -16.462 1.00 89.69 95 THR A O 1
ATOM 821 N N . ILE A 1 96 ? 11.483 0.522 -14.909 1.00 89.75 96 ILE A N 1
ATOM 822 C CA . ILE A 1 96 ? 11.080 -0.870 -14.741 1.00 89.75 96 ILE A CA 1
ATOM 823 C C . ILE A 1 96 ? 10.322 -1.376 -15.964 1.00 89.75 96 ILE A C 1
ATOM 825 O O . ILE A 1 96 ? 9.365 -0.760 -16.429 1.00 89.75 96 ILE A O 1
ATOM 829 N N . ASP A 1 97 ? 10.717 -2.559 -16.416 1.00 89.06 97 ASP A N 1
ATOM 830 C CA . ASP A 1 97 ? 9.965 -3.367 -17.364 1.00 89.06 97 ASP A CA 1
ATOM 831 C C . ASP A 1 97 ? 9.785 -4.757 -16.762 1.00 89.06 97 ASP A C 1
ATOM 833 O O . ASP A 1 97 ? 10.739 -5.377 -16.277 1.00 89.06 97 ASP A O 1
ATOM 837 N N . LEU A 1 98 ? 8.542 -5.233 -16.777 1.00 88.56 98 LEU A N 1
ATOM 838 C CA . LEU A 1 98 ? 8.173 -6.561 -16.305 1.00 88.56 98 LEU A CA 1
ATOM 839 C C . LEU A 1 98 ? 7.973 -7.499 -17.490 1.00 88.56 98 LEU A C 1
ATOM 841 O O . LEU A 1 98 ? 7.413 -7.113 -18.519 1.00 88.56 98 LEU A O 1
ATOM 845 N N . TYR A 1 99 ? 8.345 -8.765 -17.310 1.00 90.25 99 TYR A N 1
ATOM 846 C CA . TYR A 1 99 ? 7.893 -9.813 -18.214 1.00 90.25 99 TYR A CA 1
ATOM 847 C C . TYR A 1 99 ? 6.358 -9.922 -18.180 1.00 90.25 99 TYR A C 1
ATOM 849 O O . TYR A 1 99 ? 5.746 -9.658 -17.139 1.00 90.25 99 TYR A O 1
ATOM 857 N N . PRO A 1 100 ? 5.710 -10.361 -19.277 1.00 92.44 100 PRO A N 1
ATOM 85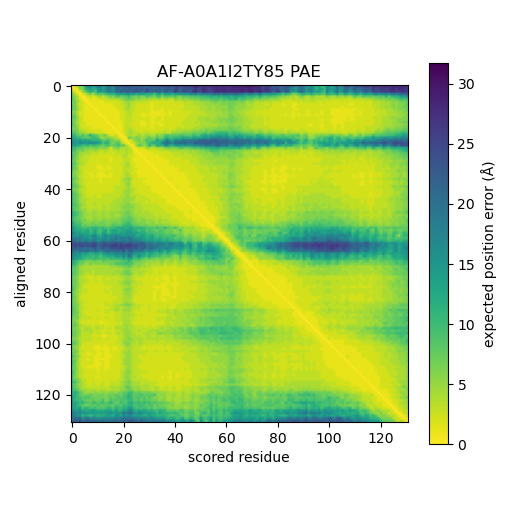8 C CA . PRO A 1 100 ? 4.254 -10.499 -19.324 1.00 92.44 100 PRO A CA 1
ATOM 859 C C . PRO A 1 100 ? 3.677 -11.349 -18.180 1.00 92.44 100 PRO A C 1
ATOM 861 O O . PRO A 1 100 ? 2.629 -11.021 -17.625 1.00 92.44 100 PRO A O 1
ATOM 864 N N . GLU A 1 101 ? 4.378 -12.414 -17.791 1.00 92.50 101 GLU A N 1
ATOM 865 C CA . GLU A 1 101 ? 3.969 -13.309 -16.705 1.00 92.50 101 GLU A CA 1
ATOM 866 C C . GLU A 1 101 ? 3.974 -12.605 -15.343 1.00 92.50 101 GLU A C 1
ATOM 868 O O . GLU A 1 101 ? 2.988 -12.669 -14.603 1.00 92.50 101 GLU A O 1
ATOM 873 N N . ASP A 1 102 ? 5.043 -11.867 -15.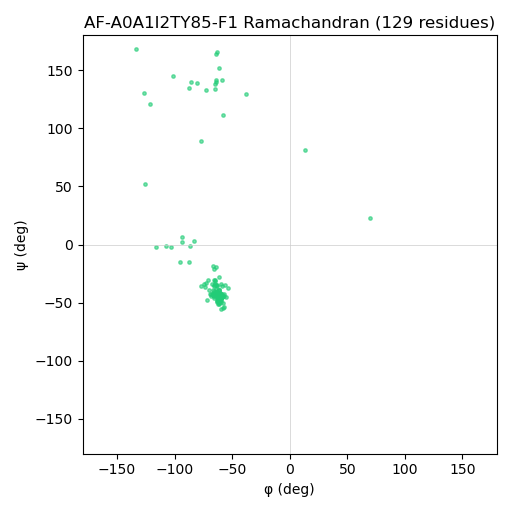046 1.00 92.81 102 ASP A N 1
ATOM 874 C CA . ASP A 1 102 ? 5.200 -11.091 -13.815 1.00 92.81 102 ASP A CA 1
ATOM 875 C C . ASP A 1 102 ? 4.208 -9.931 -13.747 1.00 92.81 102 ASP A C 1
ATOM 877 O O . ASP A 1 102 ? 3.595 -9.696 -12.705 1.00 92.81 102 ASP A O 1
ATOM 881 N N . TYR A 1 103 ? 3.959 -9.258 -14.872 1.00 93.31 103 TYR A N 1
ATOM 882 C CA . TYR A 1 103 ? 2.940 -8.217 -14.967 1.00 93.31 103 TYR A CA 1
ATOM 883 C C . TYR A 1 103 ? 1.538 -8.753 -14.634 1.00 93.31 103 TYR A C 1
ATOM 885 O O . TYR A 1 103 ? 0.799 -8.145 -13.848 1.00 93.31 103 TYR A O 1
ATOM 893 N N . ILE A 1 104 ? 1.163 -9.911 -15.190 1.00 95.12 104 ILE A N 1
ATOM 894 C CA . ILE A 1 104 ? -0.123 -10.561 -14.897 1.00 95.12 104 ILE A CA 1
ATOM 895 C C . ILE A 1 104 ? -0.171 -11.003 -13.433 1.00 95.12 104 ILE A C 1
ATOM 897 O O . ILE A 1 104 ? -1.178 -10.789 -12.751 1.00 95.12 104 ILE A O 1
ATOM 901 N N . ARG A 1 105 ? 0.908 -11.608 -12.931 1.00 95.06 105 ARG A N 1
ATOM 902 C CA . ARG A 1 105 ? 1.009 -12.082 -11.549 1.00 95.06 105 ARG A CA 1
ATOM 903 C C . ARG A 1 105 ? 0.884 -10.936 -10.547 1.00 95.06 105 ARG A C 1
ATOM 905 O O . ARG A 1 105 ? 0.098 -11.053 -9.609 1.00 95.06 105 ARG A O 1
ATOM 912 N N . GLY A 1 106 ? 1.596 -9.833 -10.760 1.00 95.25 106 GLY A N 1
ATOM 913 C CA . GLY A 1 106 ? 1.540 -8.640 -9.917 1.00 95.25 106 GLY A CA 1
ATOM 914 C C . GLY A 1 106 ? 0.147 -8.016 -9.889 1.00 95.25 106 GLY A C 1
ATOM 915 O O . GLY A 1 106 ? -0.382 -7.753 -8.810 1.00 95.25 106 GLY A O 1
ATOM 916 N N . ASN A 1 107 ? -0.507 -7.886 -11.049 1.00 95.88 107 ASN A N 1
ATOM 917 C CA . ASN A 1 107 ? -1.887 -7.394 -11.121 1.00 95.88 107 ASN A CA 1
ATOM 918 C C . ASN A 1 107 ? -2.881 -8.310 -10.391 1.00 95.88 107 ASN A C 1
ATOM 920 O O . ASN A 1 107 ? -3.755 -7.815 -9.680 1.00 95.88 107 ASN A O 1
ATOM 924 N N . LYS A 1 108 ? -2.749 -9.637 -10.529 1.00 96.75 108 LYS A N 1
ATOM 925 C CA . LYS A 1 108 ? -3.591 -10.601 -9.801 1.00 96.75 108 LYS A CA 1
ATOM 926 C C . LYS A 1 108 ? -3.393 -10.494 -8.291 1.00 96.75 108 LYS A C 1
ATOM 928 O O . LYS A 1 108 ? -4.376 -10.449 -7.560 1.00 96.75 108 LYS A O 1
ATOM 933 N N . LEU A 1 109 ? -2.146 -10.416 -7.825 1.00 96.69 109 LEU A N 1
ATOM 934 C CA . LEU A 1 109 ? -1.834 -10.257 -6.403 1.00 96.69 109 LEU A CA 1
ATOM 935 C C . LEU A 1 109 ? -2.415 -8.954 -5.839 1.00 96.69 109 LEU A C 1
ATOM 937 O O . LEU A 1 109 ? -3.085 -8.995 -4.809 1.00 96.69 109 LEU A O 1
ATOM 941 N N . ALA A 1 110 ? -2.233 -7.831 -6.540 1.00 95.69 110 ALA A N 1
ATOM 942 C CA . ALA A 1 110 ? -2.787 -6.540 -6.135 1.00 95.69 110 ALA A CA 1
ATOM 943 C C . ALA A 1 110 ? -4.321 -6.586 -6.058 1.00 95.69 110 ALA A C 1
ATOM 945 O O . ALA A 1 110 ? -4.918 -6.099 -5.097 1.00 95.69 110 ALA A O 1
ATOM 946 N N . PHE A 1 111 ? -4.963 -7.228 -7.036 1.00 96.31 111 PHE A N 1
ATOM 947 C CA . PHE A 1 111 ? -6.409 -7.421 -7.054 1.00 96.31 111 PHE A CA 1
ATOM 948 C C . PHE A 1 111 ? -6.899 -8.278 -5.880 1.00 96.31 111 PHE A C 1
ATOM 950 O O . PHE A 1 111 ? -7.820 -7.870 -5.175 1.00 96.31 111 PHE A O 1
ATOM 957 N N . TYR A 1 112 ? -6.263 -9.425 -5.620 1.00 96.00 112 TYR A N 1
ATOM 958 C CA . TYR A 1 112 ? -6.631 -10.283 -4.492 1.00 96.00 112 TYR A CA 1
ATOM 959 C C . TYR A 1 112 ? -6.443 -9.581 -3.152 1.00 96.00 112 TYR A C 1
ATOM 961 O O . TYR A 1 112 ? -7.344 -9.637 -2.320 1.00 96.00 112 TYR A O 1
ATOM 969 N N . LEU A 1 113 ? -5.326 -8.873 -2.956 1.00 95.19 113 LEU A N 1
ATOM 970 C CA . LEU A 1 113 ? -5.102 -8.093 -1.741 1.00 95.19 113 LEU A CA 1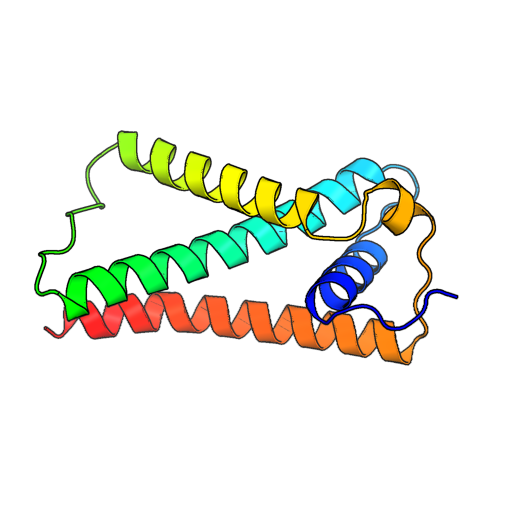
ATOM 971 C C . LEU A 1 113 ? -6.200 -7.042 -1.556 1.00 95.19 113 LEU A C 1
ATOM 973 O O . LEU A 1 113 ? -6.754 -6.930 -0.470 1.00 95.19 113 LEU A O 1
ATOM 977 N N . THR A 1 114 ? -6.562 -6.329 -2.623 1.00 95.38 114 THR A N 1
ATOM 978 C CA . THR A 1 114 ? -7.631 -5.321 -2.586 1.00 95.38 114 THR A CA 1
ATOM 979 C C . THR A 1 114 ? -8.968 -5.937 -2.179 1.00 95.38 114 THR A C 1
ATOM 981 O O . THR A 1 114 ? -9.637 -5.406 -1.297 1.00 95.38 114 THR A O 1
ATOM 984 N N . ILE A 1 115 ? -9.347 -7.076 -2.770 1.00 95.31 115 ILE A N 1
ATOM 985 C CA . ILE A 1 115 ? -10.587 -7.779 -2.410 1.00 95.31 115 ILE A CA 1
ATOM 986 C C . ILE A 1 115 ? -10.560 -8.217 -0.949 1.00 95.31 115 ILE A C 1
ATOM 988 O O . ILE A 1 115 ? -11.535 -7.991 -0.239 1.00 95.31 115 ILE A O 1
ATOM 992 N N . ILE A 1 116 ? -9.464 -8.821 -0.488 1.00 94.38 116 ILE A N 1
ATOM 993 C CA . ILE A 1 116 ? -9.357 -9.276 0.903 1.00 94.38 116 ILE A CA 1
ATOM 994 C C . ILE A 1 116 ? -9.490 -8.081 1.852 1.00 94.38 116 ILE A C 1
ATOM 996 O O . ILE A 1 116 ? -10.243 -8.171 2.818 1.00 94.38 116 ILE A O 1
ATOM 1000 N N . THR A 1 117 ? -8.846 -6.949 1.555 1.00 92.44 117 THR A N 1
ATOM 1001 C CA . THR A 1 117 ? -8.995 -5.717 2.343 1.00 92.44 117 THR A CA 1
ATOM 1002 C C . THR A 1 117 ? -10.446 -5.221 2.356 1.00 92.44 117 THR A C 1
ATOM 1004 O O . THR A 1 117 ? -10.954 -4.832 3.402 1.00 92.44 117 THR A O 1
ATOM 1007 N N . ILE A 1 118 ? -11.155 -5.271 1.225 1.00 89.88 118 ILE A N 1
ATOM 1008 C CA . ILE A 1 118 ? -12.574 -4.881 1.161 1.00 89.88 118 ILE A CA 1
ATOM 1009 C C . ILE A 1 118 ? -13.457 -5.828 1.979 1.00 89.88 118 ILE A C 1
ATOM 1011 O O . ILE A 1 118 ? -14.435 -5.376 2.560 1.00 89.88 118 ILE A O 1
ATOM 1015 N N . VAL A 1 119 ? -13.140 -7.123 2.028 1.00 90.12 119 VAL A N 1
ATOM 1016 C CA . VAL A 1 119 ? -13.911 -8.122 2.786 1.00 90.12 119 VAL A CA 1
ATOM 1017 C C . VAL A 1 119 ? -13.612 -8.052 4.286 1.00 90.12 119 VAL A C 1
ATOM 1019 O O . VAL A 1 119 ? -14.519 -8.249 5.094 1.00 90.12 119 VAL A O 1
ATOM 1022 N N . ILE A 1 120 ? -12.370 -7.757 4.681 1.00 86.25 120 ILE A N 1
ATOM 1023 C CA . ILE A 1 120 ? -11.972 -7.791 6.093 1.00 86.25 120 ILE A CA 1
ATOM 1024 C C . ILE A 1 120 ? -12.550 -6.631 6.903 1.00 86.25 120 ILE A C 1
ATOM 1026 O O . ILE A 1 120 ? -12.903 -6.838 8.055 1.00 86.25 120 ILE A O 1
ATOM 1030 N N . VAL A 1 121 ? -12.719 -5.452 6.299 1.00 81.44 121 VAL A N 1
ATOM 1031 C CA . VAL A 1 121 ? -13.314 -4.272 6.953 1.00 81.44 121 VAL A CA 1
ATOM 1032 C C . VAL A 1 121 ? -14.754 -4.523 7.433 1.00 81.44 121 VAL A C 1
ATOM 1034 O O . VAL A 1 121 ? -1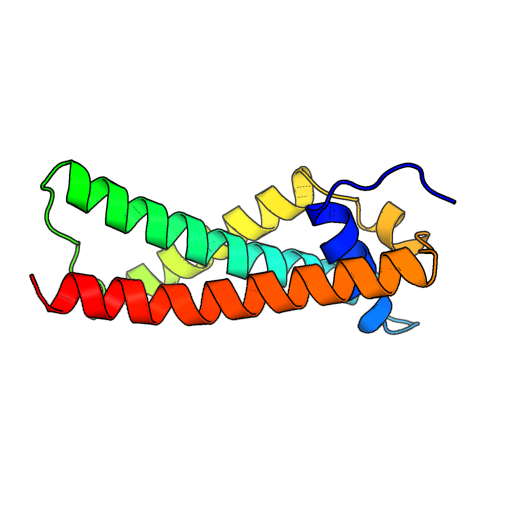5.023 -4.350 8.617 1.00 81.44 121 VAL A O 1
ATOM 1037 N N . PRO A 1 122 ? -15.712 -4.954 6.590 1.00 77.69 122 PRO A N 1
ATOM 1038 C CA . PRO A 1 122 ? -17.057 -5.262 7.056 1.00 77.69 122 PRO A CA 1
ATOM 1039 C C . PRO A 1 122 ? -17.069 -6.492 7.964 1.00 77.69 122 PRO A C 1
ATOM 1041 O O . PRO A 1 122 ? -17.846 -6.520 8.910 1.00 77.69 122 PRO A O 1
ATOM 1044 N N . ALA A 1 123 ? -16.204 -7.488 7.735 1.00 79.75 123 ALA A N 1
ATOM 1045 C CA . ALA A 1 123 ? -16.113 -8.645 8.623 1.00 79.75 123 ALA A CA 1
ATOM 1046 C C . ALA A 1 123 ? -15.643 -8.257 10.036 1.00 79.75 123 ALA A C 1
ATOM 1048 O O . ALA A 1 123 ? -16.202 -8.761 11.010 1.00 79.75 123 ALA A O 1
ATOM 1049 N N . SER A 1 124 ? -14.663 -7.353 10.161 1.00 75.56 124 SER A N 1
ATOM 1050 C CA . SER A 1 124 ? -14.194 -6.860 11.458 1.00 75.56 124 SER A CA 1
ATOM 1051 C C . SER A 1 124 ? -15.285 -6.060 12.161 1.00 75.56 124 SER A C 1
ATOM 1053 O O . SER A 1 124 ? -15.543 -6.311 13.333 1.00 75.56 124 SER A O 1
ATOM 1055 N N . LEU A 1 125 ? -15.994 -5.187 11.440 1.00 72.06 125 LEU A N 1
ATOM 1056 C CA . LEU A 1 125 ? -17.128 -4.435 11.984 1.00 72.06 125 LEU A CA 1
ATOM 1057 C C . LEU A 1 125 ? -18.261 -5.367 12.451 1.00 72.06 125 LEU A C 1
ATOM 1059 O O . LEU A 1 125 ? -18.674 -5.298 13.602 1.00 72.06 125 LEU A O 1
ATOM 1063 N N . MET A 1 126 ? -18.704 -6.307 11.609 1.00 73.81 126 MET A N 1
ATOM 1064 C CA . MET A 1 126 ? -19.803 -7.232 11.930 1.00 73.81 126 MET A CA 1
ATOM 1065 C C . MET A 1 126 ? -19.488 -8.192 13.079 1.00 73.81 126 MET A C 1
ATOM 1067 O O . MET A 1 126 ? -20.397 -8.623 13.787 1.00 73.81 126 MET A O 1
ATOM 1071 N N . TRP A 1 127 ? -18.234 -8.626 13.212 1.00 69.00 127 TRP A N 1
ATOM 1072 C CA . TRP A 1 127 ? -17.830 -9.525 14.293 1.00 69.00 127 TRP A CA 1
ATOM 1073 C C . TRP A 1 127 ? -17.741 -8.799 15.634 1.00 69.00 127 TRP A C 1
ATOM 1075 O O . TRP A 1 127 ? -18.071 -9.390 16.661 1.00 69.00 127 TRP A O 1
ATOM 1085 N N . LEU A 1 128 ? -17.331 -7.530 15.615 1.00 63.22 128 LEU A N 1
ATOM 1086 C CA . LEU A 1 128 ? -17.289 -6.683 16.801 1.00 63.22 128 LEU A CA 1
ATOM 1087 C C . LEU A 1 128 ? -18.693 -6.235 17.236 1.00 63.22 128 LEU A C 1
ATOM 1089 O O . LEU A 1 128 ? -18.958 -6.239 18.427 1.00 63.22 128 LEU A O 1
ATOM 1093 N N . ASP A 1 129 ? -19.613 -5.953 16.305 1.00 65.00 129 ASP A N 1
ATOM 1094 C CA . ASP A 1 129 ? -21.003 -5.562 16.626 1.00 65.00 129 ASP A CA 1
ATOM 1095 C C . ASP A 1 129 ? -21.835 -6.684 17.280 1.00 65.00 129 ASP A C 1
ATOM 1097 O O . ASP A 1 129 ? -22.893 -6.434 17.855 1.00 65.00 129 ASP A O 1
ATOM 1101 N N . LYS A 1 130 ? -21.407 -7.945 17.152 1.00 60.12 130 LYS A N 1
ATOM 1102 C CA . LYS A 1 130 ? -22.098 -9.111 17.732 1.00 60.12 130 LYS A CA 1
ATOM 1103 C C . LYS A 1 130 ? -21.686 -9.418 19.176 1.00 60.12 130 LYS A C 1
ATOM 1105 O O . LYS A 1 130 ? -22.187 -10.405 19.720 1.00 60.12 130 LYS A O 1
ATOM 1110 N N . GLN A 1 131 ? -20.764 -8.650 19.750 1.00 56.62 131 GLN A N 1
ATOM 1111 C CA . GLN A 1 131 ? -20.209 -8.856 21.092 1.00 56.62 131 GLN A CA 1
ATOM 1112 C C . GLN A 1 131 ? -20.658 -7.748 22.035 1.00 56.62 131 GLN A C 1
ATOM 1114 O O . GLN A 1 131 ? -20.924 -8.091 23.207 1.00 56.62 131 GLN A O 1
#

Solvent-accessible surface area (backbone atoms only — not comparable to full-atom values): 7323 Å² total; per-residue (Å²): 130,80,76,88,66,54,75,65,44,31,22,46,50,24,48,24,66,73,62,49,44,94,90,41,51,68,60,29,43,50,52,41,37,42,51,54,3,44,55,48,32,53,53,53,48,53,51,48,55,51,50,36,52,78,72,71,46,81,78,78,84,74,88,81,52,78,66,49,59,55,49,52,51,50,44,27,52,49,29,19,50,51,44,52,73,78,37,74,48,68,68,55,56,72,73,61,68,70,56,72,67,53,34,51,50,12,42,49,52,45,51,52,52,50,50,50,55,62,53,47,56,57,50,53,50,58,59,57,77,75,109

Organism: NCBI:txid1436961

pLDDT: mean 86.04, std 11.63, range [49.59, 96.75]

Sequence (131 aa):
MIRDLNKLDLMIAALYLRYRRRDDHWLSAFWTKLFFGFLGMVWSWCLFEWSLYLIGLPRPEFIHEPYLIGIVYGHWILSGFIIHIFTLSFEDLSTIDLYPEDYIRGNKLAFYLTIITIVIVPASLMWLDKQ